Protein AF-A0A942FQZ5-F1 (afdb_monomer)

Sequence (50 aa):
MGPYSKDLRVLFVRYLDDGMSARAAGAVVGVSAATAVRWSQRWRELGDVS

Structure (mmCIF, N/CA/C/O backbone):
data_AF-A0A942FQZ5-F1
#
_entry.id   AF-A0A942FQZ5-F1
#
loop_
_atom_site.group_PDB
_atom_site.id
_atom_site.type_symbol
_atom_site.label_atom_id
_atom_site.label_alt_id
_atom_site.label_comp_id
_atom_site.label_asym_id
_atom_site.label_entity_id
_atom_site.label_seq_id
_atom_site.pdbx_PDB_ins_code
_atom_site.Cartn_x
_atom_site.Cartn_y
_atom_site.Cartn_z
_atom_site.occupancy
_atom_site.B_iso_or_equiv
_atom_site.auth_seq_id
_atom_site.auth_comp_id
_atom_site.auth_asym_id
_atom_site.auth_atom_id
_atom_site.pdbx_PDB_model_num
ATOM 1 N N . MET A 1 1 ? 18.957 -14.474 1.692 1.00 43.50 1 MET A N 1
ATOM 2 C CA . MET A 1 1 ? 17.876 -13.873 2.505 1.00 43.50 1 MET A CA 1
ATOM 3 C C . MET A 1 1 ? 17.513 -12.522 1.899 1.00 43.50 1 MET A C 1
ATOM 5 O O . MET A 1 1 ? 18.093 -11.508 2.246 1.00 43.50 1 MET A O 1
ATOM 9 N N . GLY A 1 2 ? 16.626 -12.534 0.913 1.00 54.50 2 GLY A N 1
ATOM 10 C CA . GLY A 1 2 ? 16.064 -11.369 0.221 1.00 54.50 2 GLY A CA 1
ATOM 11 C C . GLY A 1 2 ? 15.143 -11.914 -0.876 1.00 54.50 2 GLY A C 1
ATOM 12 O O . GLY A 1 2 ? 15.518 -12.950 -1.430 1.00 54.50 2 GLY A O 1
ATOM 13 N N . PRO A 1 3 ? 13.958 -11.332 -1.165 1.00 55.31 3 PRO A N 1
ATOM 14 C CA . PRO A 1 3 ? 13.583 -9.926 -1.013 1.00 55.31 3 PRO A CA 1
ATOM 15 C C . PRO A 1 3 ? 12.142 -9.747 -0.472 1.00 55.31 3 PRO A C 1
ATOM 17 O O . PRO A 1 3 ? 11.214 -9.516 -1.241 1.00 55.31 3 PRO A O 1
ATOM 20 N N . TYR A 1 4 ? 11.949 -9.764 0.851 1.00 58.34 4 TYR A N 1
ATOM 21 C CA . TYR A 1 4 ? 10.620 -9.560 1.465 1.00 58.34 4 TYR A CA 1
ATOM 22 C C . TYR A 1 4 ? 9.933 -8.261 0.984 1.00 58.34 4 TYR A C 1
ATOM 24 O O . TYR A 1 4 ? 8.715 -8.170 0.892 1.00 58.34 4 TYR A O 1
ATOM 32 N N . SER A 1 5 ? 10.720 -7.250 0.603 1.00 63.50 5 SER A N 1
ATOM 33 C CA . SER A 1 5 ? 10.235 -5.977 0.064 1.00 63.50 5 SER A CA 1
ATOM 34 C C . SER A 1 5 ? 9.652 -6.055 -1.351 1.00 63.50 5 SER A C 1
ATOM 36 O O . SER A 1 5 ? 8.763 -5.264 -1.661 1.00 63.50 5 SER A O 1
ATOM 38 N N . LY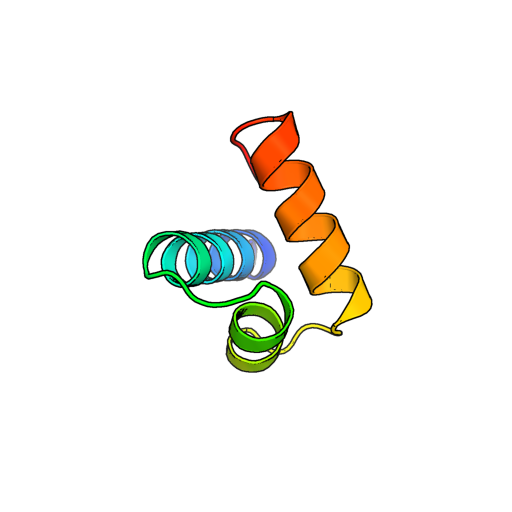S A 1 6 ? 10.125 -6.965 -2.215 1.00 69.94 6 LYS A N 1
ATOM 39 C CA . LYS A 1 6 ? 9.623 -7.085 -3.594 1.00 69.94 6 LYS A CA 1
ATOM 40 C C . LYS A 1 6 ? 8.249 -7.747 -3.597 1.00 69.94 6 LYS A C 1
ATOM 42 O O . LYS A 1 6 ? 7.338 -7.253 -4.255 1.00 69.94 6 LYS A O 1
ATOM 47 N N . ASP A 1 7 ? 8.083 -8.779 -2.776 1.00 82.06 7 ASP A N 1
ATOM 48 C CA . ASP A 1 7 ? 6.813 -9.491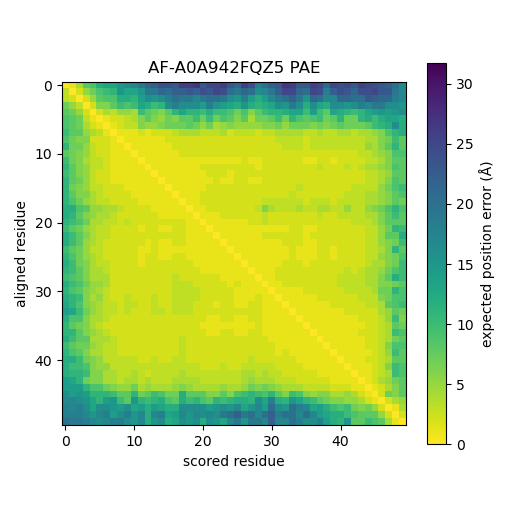 -2.631 1.00 82.06 7 ASP A CA 1
ATOM 49 C C . ASP A 1 7 ? 5.712 -8.574 -2.076 1.00 82.06 7 ASP A C 1
ATOM 51 O O . ASP A 1 7 ? 4.594 -8.576 -2.587 1.00 82.06 7 ASP A O 1
ATOM 55 N N . LEU A 1 8 ? 6.037 -7.699 -1.113 1.00 86.25 8 LEU A N 1
ATOM 56 C CA . LEU A 1 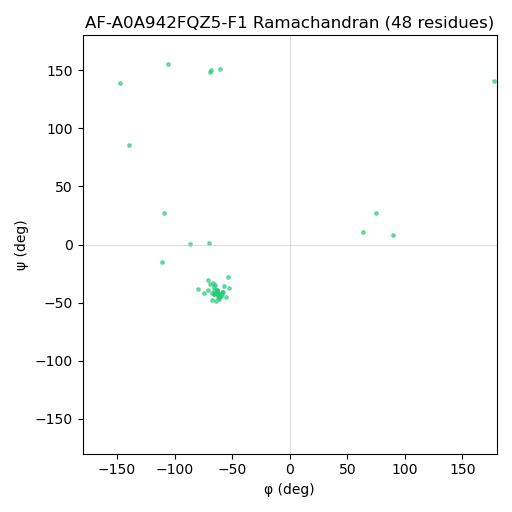8 ? 5.086 -6.713 -0.579 1.00 86.25 8 LEU A CA 1
ATOM 57 C C . LEU A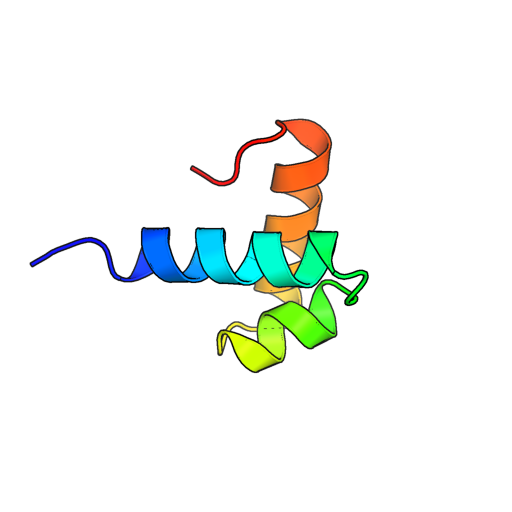 1 8 ? 4.621 -5.698 -1.628 1.00 86.25 8 LEU A C 1
ATOM 59 O O . LEU A 1 8 ? 3.448 -5.332 -1.645 1.00 86.25 8 LEU A O 1
ATOM 63 N N . ARG A 1 9 ? 5.520 -5.234 -2.502 1.00 85.25 9 ARG A N 1
ATOM 64 C CA . ARG A 1 9 ? 5.163 -4.284 -3.566 1.00 85.25 9 ARG A CA 1
ATOM 65 C C . ARG A 1 9 ? 4.315 -4.941 -4.648 1.00 85.25 9 ARG A C 1
ATOM 67 O O . ARG A 1 9 ? 3.348 -4.335 -5.093 1.00 85.25 9 ARG A O 1
ATOM 74 N N . VAL A 1 10 ? 4.622 -6.187 -5.011 1.00 88.31 10 VAL A N 1
ATOM 75 C CA . VAL A 1 10 ? 3.791 -6.980 -5.931 1.00 88.31 10 VAL A CA 1
ATOM 76 C C . VAL A 1 10 ? 2.396 -7.196 -5.343 1.00 88.31 10 VAL A C 1
ATOM 78 O O . VAL A 1 10 ? 1.403 -7.003 -6.041 1.00 88.31 10 VAL A O 1
ATOM 81 N N . LEU A 1 11 ? 2.301 -7.543 -4.055 1.00 90.12 11 LEU A N 1
ATOM 82 C CA . LEU A 1 11 ? 1.013 -7.712 -3.380 1.00 90.12 11 LEU A CA 1
ATOM 83 C C . LEU A 1 11 ? 0.230 -6.393 -3.327 1.00 90.12 11 LEU A C 1
ATOM 85 O O . LEU A 1 11 ? -0.965 -6.368 -3.600 1.00 90.12 11 LEU A O 1
ATOM 89 N N . PHE A 1 12 ? 0.916 -5.289 -3.031 1.00 93.06 12 PHE A N 1
ATOM 90 C CA . PHE A 1 12 ? 0.329 -3.954 -3.014 1.00 93.06 12 PHE A CA 1
ATOM 91 C C . PHE A 1 12 ? -0.262 -3.558 -4.376 1.00 93.06 12 PHE A C 1
ATOM 93 O O . PHE A 1 12 ? -1.379 -3.049 -4.420 1.00 93.06 12 PHE A O 1
ATOM 100 N N . VAL A 1 13 ? 0.454 -3.820 -5.475 1.00 90.75 13 VAL A N 1
ATOM 101 C CA . VAL A 1 13 ? -0.031 -3.558 -6.841 1.00 90.75 13 VAL A CA 1
ATOM 102 C C . VAL A 1 13 ? -1.267 -4.382 -7.164 1.00 90.75 13 VAL A C 1
ATOM 104 O O . VAL A 1 13 ? -2.238 -3.820 -7.651 1.00 90.75 13 VAL A O 1
ATOM 107 N N . ARG A 1 14 ? -1.273 -5.679 -6.831 1.00 91.38 14 ARG A N 1
ATOM 108 C CA . ARG A 1 14 ? -2.447 -6.536 -7.060 1.00 91.38 14 ARG A CA 1
ATOM 109 C C . ARG A 1 14 ? -3.704 -5.961 -6.413 1.00 91.38 14 ARG A C 1
ATOM 111 O O . ARG A 1 14 ? -4.726 -5.846 -7.070 1.00 91.38 14 ARG A O 1
ATOM 118 N N . TYR A 1 15 ? -3.602 -5.505 -5.166 1.00 93.31 15 TYR A N 1
ATOM 119 C CA . TYR A 1 15 ? -4.732 -4.869 -4.490 1.00 93.31 15 TYR A CA 1
ATOM 120 C C . TYR A 1 15 ? -5.165 -3.549 -5.141 1.00 93.31 15 TYR A C 1
ATOM 122 O O . TYR A 1 15 ? -6.353 -3.236 -5.143 1.00 93.31 15 TYR A O 1
ATOM 130 N N . LEU A 1 16 ? -4.232 -2.762 -5.687 1.00 90.31 16 LEU A N 1
ATOM 131 C CA . LEU A 1 16 ? -4.585 -1.565 -6.454 1.00 90.31 16 LEU A CA 1
ATOM 132 C C . LEU A 1 16 ? -5.328 -1.914 -7.751 1.00 90.31 16 LEU A C 1
ATOM 134 O O . LEU A 1 16 ? -6.312 -1.246 -8.066 1.00 90.31 16 LEU A O 1
ATOM 138 N N . ASP A 1 17 ? -4.876 -2.943 -8.470 1.00 89.69 17 ASP A N 1
ATOM 139 C CA . ASP A 1 17 ? -5.510 -3.422 -9.706 1.00 89.69 17 ASP A CA 1
ATOM 140 C C . ASP A 1 17 ? -6.901 -4.019 -9.435 1.00 89.69 17 ASP A C 1
ATOM 142 O O . ASP A 1 17 ? -7.824 -3.807 -10.219 1.00 89.69 17 ASP A O 1
ATOM 146 N N . ASP A 1 18 ? -7.093 -4.645 -8.270 1.00 92.12 18 ASP A N 1
ATOM 147 C CA . ASP A 1 18 ? -8.399 -5.097 -7.764 1.00 92.12 18 ASP A CA 1
ATOM 148 C C . ASP A 1 18 ? -9.324 -3.926 -7.344 1.00 92.12 18 ASP A C 1
ATOM 150 O O . ASP A 1 18 ? -10.445 -4.132 -6.873 1.00 92.12 18 ASP A O 1
ATOM 154 N N . GLY A 1 19 ? -8.874 -2.676 -7.502 1.00 92.94 19 GLY A N 1
ATOM 155 C CA . GLY A 1 19 ? -9.652 -1.463 -7.250 1.00 92.94 19 GLY A CA 1
ATOM 156 C C . GLY A 1 19 ? -9.567 -0.933 -5.818 1.00 92.94 19 GLY A C 1
ATOM 157 O O . GLY A 1 19 ? -10.287 0.009 -5.466 1.00 92.94 19 GLY A O 1
ATOM 158 N N . MET A 1 20 ? -8.695 -1.485 -4.968 1.00 94.12 20 MET A N 1
ATOM 159 C CA . MET A 1 20 ? -8.502 -0.948 -3.623 1.00 94.12 20 MET A CA 1
ATOM 160 C C . MET A 1 20 ? -7.812 0.418 -3.664 1.00 94.12 20 MET A C 1
ATOM 162 O O . MET A 1 20 ? -6.950 0.713 -4.491 1.00 94.12 20 MET A O 1
ATOM 166 N N . SER A 1 21 ? -8.138 1.266 -2.686 1.00 93.62 21 SER A N 1
ATOM 167 C CA . SER A 1 21 ? -7.373 2.495 -2.477 1.00 93.62 21 SER A CA 1
ATOM 168 C C . SER A 1 21 ? -5.964 2.181 -1.963 1.00 93.62 21 SER A C 1
ATOM 170 O O . SER A 1 21 ? -5.769 1.236 -1.197 1.00 93.62 21 SER A O 1
ATOM 172 N N . ALA A 1 22 ? -4.991 3.038 -2.283 1.00 93.75 22 ALA A N 1
ATOM 173 C CA . ALA A 1 22 ? -3.616 2.906 -1.796 1.00 93.75 22 ALA A CA 1
ATOM 174 C C . ALA A 1 22 ? -3.532 2.775 -0.269 1.00 93.75 22 ALA A C 1
ATOM 176 O O . ALA A 1 22 ? -2.738 1.998 0.244 1.00 93.75 22 ALA A O 1
ATOM 177 N N . ARG A 1 23 ? -4.385 3.481 0.482 1.00 93.69 23 ARG A N 1
ATOM 178 C CA . ARG A 1 23 ? -4.408 3.377 1.949 1.00 93.69 23 ARG A CA 1
ATOM 179 C C . ARG A 1 23 ? -4.880 2.002 2.421 1.00 93.69 23 ARG A C 1
ATOM 181 O O . ARG A 1 23 ? -4.281 1.452 3.338 1.00 93.69 23 ARG A O 1
ATOM 188 N N . ALA A 1 24 ? -5.914 1.454 1.784 1.00 94.25 24 ALA A N 1
ATOM 189 C CA . ALA A 1 24 ? -6.433 0.131 2.113 1.00 94.25 24 ALA A CA 1
ATOM 190 C C . ALA A 1 24 ? -5.423 -0.965 1.740 1.00 94.25 24 ALA A C 1
ATOM 192 O O . ALA A 1 24 ? -5.083 -1.787 2.584 1.00 94.25 24 ALA A O 1
ATOM 193 N N . ALA A 1 25 ? -4.863 -0.917 0.528 1.00 94.81 25 ALA A N 1
ATOM 194 C CA . ALA A 1 25 ? -3.810 -1.836 0.099 1.00 94.81 25 ALA A CA 1
ATOM 195 C C . ALA A 1 25 ? -2.579 -1.761 1.023 1.00 94.81 25 ALA A C 1
ATOM 197 O O . ALA A 1 25 ? -2.020 -2.784 1.410 1.00 94.81 25 ALA A O 1
ATOM 198 N N . GLY A 1 26 ? -2.198 -0.550 1.448 1.00 94.25 26 GLY A N 1
ATOM 199 C CA . GLY A 1 26 ? -1.103 -0.315 2.388 1.00 94.25 26 GLY A CA 1
ATOM 200 C C . GLY A 1 26 ? -1.324 -0.966 3.752 1.00 94.25 26 GLY A C 1
ATOM 201 O O . GLY A 1 26 ? -0.410 -1.588 4.288 1.00 94.25 26 GLY A O 1
ATOM 202 N N . ALA A 1 27 ? -2.546 -0.877 4.282 1.00 94.44 27 ALA A N 1
ATOM 203 C CA . ALA A 1 27 ?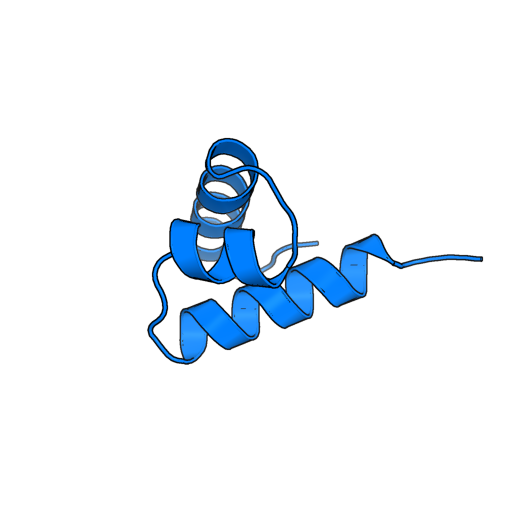 -2.916 -1.532 5.532 1.00 94.44 27 ALA A CA 1
ATOM 204 C C . ALA A 1 27 ? -2.827 -3.064 5.430 1.00 94.44 27 ALA A C 1
ATOM 206 O O . ALA A 1 27 ? -2.323 -3.697 6.354 1.00 94.44 27 ALA A O 1
ATOM 207 N N . VAL A 1 28 ? -3.242 -3.650 4.300 1.00 92.69 28 VAL A N 1
ATOM 208 C CA . VAL A 1 28 ? -3.179 -5.106 4.081 1.00 92.69 28 VAL A CA 1
ATOM 209 C C . VAL A 1 28 ? -1.736 -5.613 4.029 1.00 92.69 28 VAL A C 1
ATOM 211 O O . VAL A 1 28 ? -1.436 -6.665 4.587 1.00 92.69 28 VAL A O 1
ATOM 214 N N . VAL A 1 29 ? -0.825 -4.860 3.405 1.00 91.06 29 VAL A N 1
ATOM 215 C CA . VAL A 1 29 ? 0.602 -5.230 3.323 1.00 91.06 29 VAL A CA 1
ATOM 216 C C . VAL A 1 29 ? 1.434 -4.755 4.524 1.00 91.06 29 VAL A C 1
ATOM 218 O O . VAL A 1 29 ? 2.642 -4.979 4.563 1.00 91.06 29 VAL A O 1
ATOM 221 N N . GLY A 1 30 ? 0.814 -4.089 5.503 1.00 92.50 30 GLY A N 1
ATOM 222 C CA . GLY A 1 30 ? 1.470 -3.651 6.738 1.00 92.50 30 GLY A CA 1
ATOM 223 C C . GLY A 1 30 ? 2.395 -2.436 6.596 1.00 92.50 30 GLY A C 1
ATOM 224 O O . GLY A 1 30 ? 3.334 -2.293 7.379 1.00 92.50 30 GLY A O 1
ATOM 225 N N . VAL A 1 31 ? 2.161 -1.548 5.622 1.00 91.69 31 VAL A N 1
ATOM 226 C CA . VAL A 1 31 ? 2.918 -0.290 5.474 1.00 91.69 31 VAL A CA 1
ATOM 227 C C . VAL A 1 31 ? 2.104 0.924 5.913 1.00 91.69 31 VAL A C 1
ATOM 229 O O . VAL A 1 31 ? 0.875 0.940 5.866 1.00 91.69 31 VAL A O 1
ATOM 232 N N . SER A 1 32 ? 2.803 1.991 6.308 1.00 94.56 32 SER A N 1
ATOM 233 C CA . SER A 1 32 ? 2.151 3.255 6.659 1.00 94.56 32 SER A CA 1
ATOM 234 C C . SER A 1 32 ? 1.360 3.833 5.478 1.00 94.56 32 SER A C 1
ATOM 236 O O . SER A 1 32 ? 1.747 3.677 4.316 1.00 94.56 32 SER A O 1
ATOM 238 N N . ALA A 1 33 ? 0.296 4.587 5.767 1.00 92.75 33 ALA A N 1
ATOM 239 C CA . ALA A 1 33 ? -0.497 5.255 4.735 1.00 92.75 33 ALA A CA 1
ATOM 240 C C . ALA A 1 33 ? 0.348 6.191 3.848 1.00 92.75 33 ALA A C 1
ATOM 242 O O . ALA A 1 33 ? 0.118 6.270 2.643 1.00 92.75 33 ALA A O 1
ATOM 243 N N . ALA A 1 34 ? 1.351 6.868 4.419 1.00 94.12 34 ALA A N 1
ATOM 244 C CA . ALA A 1 34 ? 2.266 7.725 3.666 1.00 94.12 34 ALA A CA 1
ATOM 245 C C . ALA A 1 34 ? 3.140 6.915 2.692 1.00 94.12 34 ALA A C 1
ATOM 247 O O . ALA A 1 34 ? 3.307 7.302 1.535 1.00 94.12 34 ALA A O 1
ATOM 248 N N . THR A 1 35 ? 3.651 5.762 3.135 1.00 93.19 35 THR A N 1
ATOM 249 C CA . THR A 1 35 ? 4.402 4.829 2.280 1.00 93.19 35 THR A CA 1
ATOM 250 C C . THR A 1 35 ? 3.529 4.310 1.144 1.00 93.19 35 THR A C 1
ATOM 252 O O . THR A 1 35 ? 3.952 4.316 -0.009 1.00 93.19 35 THR A O 1
ATOM 255 N N . ALA A 1 36 ? 2.294 3.924 1.457 1.00 94.25 36 ALA A N 1
ATOM 256 C CA . ALA A 1 36 ? 1.348 3.389 0.492 1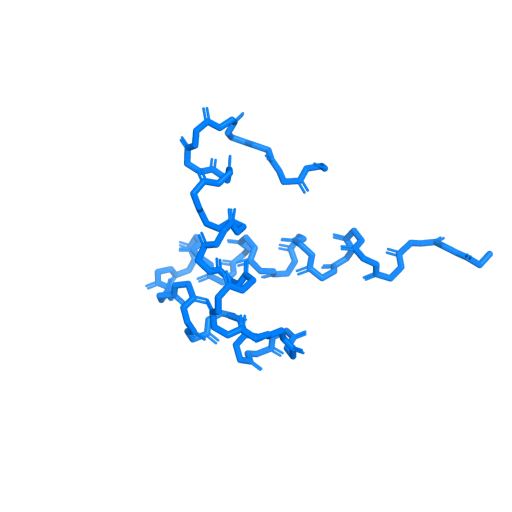.00 94.25 36 ALA A CA 1
ATOM 257 C C . ALA A 1 36 ? 0.999 4.409 -0.607 1.00 94.25 36 ALA A C 1
ATOM 259 O O . ALA A 1 36 ? 1.000 4.085 -1.793 1.00 94.25 36 ALA A O 1
ATOM 260 N N . VAL A 1 37 ? 0.779 5.675 -0.232 1.00 93.75 37 VAL A N 1
ATOM 261 C CA . VAL A 1 37 ? 0.553 6.761 -1.199 1.00 93.75 37 VAL A CA 1
ATOM 262 C C . VAL A 1 37 ? 1.769 6.946 -2.109 1.00 93.75 37 VAL A C 1
ATOM 264 O O . VAL A 1 37 ? 1.602 6.965 -3.328 1.00 93.75 37 VAL A O 1
ATOM 267 N N . ARG A 1 38 ? 2.987 6.993 -1.553 1.00 91.12 38 ARG A N 1
ATOM 268 C CA . ARG A 1 38 ? 4.224 7.107 -2.348 1.00 91.12 38 ARG A CA 1
ATOM 269 C C . ARG A 1 38 ? 4.394 5.948 -3.328 1.00 91.12 38 ARG A C 1
ATOM 271 O O . ARG A 1 38 ? 4.792 6.169 -4.467 1.00 91.12 38 ARG A O 1
ATOM 278 N N . TRP A 1 39 ? 4.086 4.722 -2.906 1.00 91.19 39 TRP A N 1
ATOM 279 C CA . TRP A 1 39 ? 4.136 3.551 -3.785 1.00 91.19 39 TRP A CA 1
ATOM 280 C C . TRP A 1 39 ? 3.109 3.643 -4.911 1.00 91.19 39 TRP A C 1
ATOM 282 O O . TRP A 1 39 ? 3.450 3.377 -6.057 1.00 91.19 39 TRP A O 1
ATOM 292 N N . SER A 1 40 ? 1.885 4.089 -4.617 1.00 90.62 40 SER A N 1
ATOM 293 C CA . SER A 1 40 ? 0.851 4.267 -5.644 1.00 90.62 40 SER A CA 1
ATOM 294 C C . SER A 1 40 ? 1.184 5.369 -6.655 1.00 90.62 40 SER A C 1
ATOM 296 O O . SER A 1 40 ? 0.899 5.212 -7.838 1.00 90.62 40 SER A O 1
ATOM 298 N N . GLN A 1 41 ? 1.819 6.463 -6.216 1.00 90.62 41 GLN A N 1
ATOM 299 C CA . GLN A 1 41 ? 2.307 7.520 -7.108 1.00 90.62 41 GLN A CA 1
ATOM 300 C C . GLN A 1 41 ? 3.397 6.976 -8.030 1.00 90.62 41 GLN A C 1
ATOM 302 O O . GLN A 1 41 ? 3.286 7.104 -9.243 1.00 90.62 41 GLN A O 1
ATOM 307 N N . ARG A 1 42 ? 4.380 6.267 -7.459 1.00 87.38 42 ARG A N 1
ATOM 308 C CA . ARG A 1 42 ? 5.457 5.625 -8.221 1.00 87.38 42 ARG A CA 1
ATOM 309 C C . ARG A 1 42 ? 4.918 4.620 -9.245 1.00 87.38 42 ARG A C 1
ATOM 311 O O . ARG A 1 42 ? 5.357 4.640 -10.386 1.00 87.38 42 ARG A O 1
ATOM 318 N N . TRP A 1 43 ? 3.933 3.804 -8.862 1.00 85.12 43 TRP A N 1
ATOM 319 C CA . TRP A 1 43 ? 3.258 2.865 -9.766 1.00 85.12 43 TRP A CA 1
ATOM 320 C C . TRP A 1 43 ? 2.556 3.576 -10.928 1.00 85.12 43 TRP A C 1
ATOM 322 O O . TRP A 1 43 ? 2.702 3.162 -12.071 1.00 85.12 43 TRP A O 1
ATOM 332 N N . ARG A 1 44 ? 1.842 4.678 -10.664 1.00 80.56 44 ARG A N 1
ATOM 333 C CA . ARG A 1 44 ? 1.155 5.458 -11.709 1.00 80.56 44 ARG A CA 1
ATOM 334 C C . ARG A 1 44 ? 2.111 6.193 -12.647 1.00 80.56 44 ARG A C 1
ATOM 336 O O . ARG A 1 44 ? 1.787 6.352 -13.816 1.00 80.56 44 ARG A O 1
ATOM 343 N N . GLU A 1 45 ? 3.246 6.664 -12.138 1.00 82.81 45 GLU A N 1
ATOM 344 C CA . GLU A 1 45 ? 4.229 7.417 -12.926 1.00 82.81 45 GLU A CA 1
ATOM 345 C C . GLU A 1 45 ? 5.123 6.517 -13.783 1.00 82.81 45 GLU A C 1
ATOM 347 O O . GLU A 1 45 ? 5.460 6.885 -14.904 1.00 82.81 45 GLU A O 1
ATOM 352 N N . LEU A 1 46 ? 5.522 5.353 -13.264 1.00 76.62 46 LEU A N 1
ATOM 353 C CA . LEU A 1 46 ? 6.533 4.500 -13.898 1.00 76.62 46 LEU A CA 1
ATOM 354 C C . LEU A 1 46 ? 5.972 3.186 -14.449 1.00 76.62 46 LEU A C 1
ATOM 356 O O . LEU A 1 46 ? 6.672 2.509 -15.194 1.00 76.62 46 LEU A O 1
ATOM 360 N N . GLY A 1 47 ? 4.753 2.790 -14.067 1.00 68.38 47 GLY A N 1
ATOM 361 C CA . GLY A 1 47 ? 4.228 1.451 -14.356 1.00 68.38 47 GLY A CA 1
ATOM 362 C C . GLY A 1 47 ? 5.027 0.327 -13.686 1.00 68.38 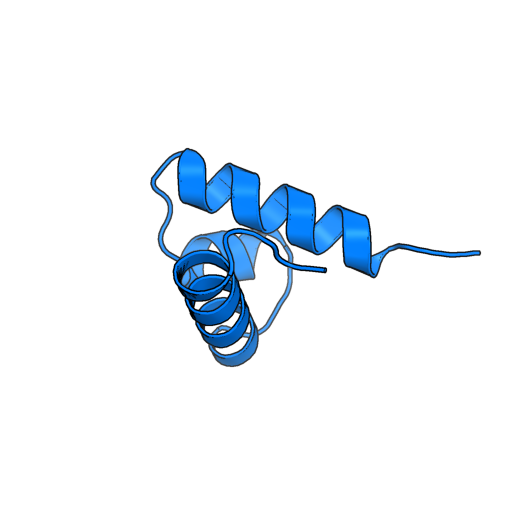47 GLY A C 1
ATOM 363 O O . GLY A 1 47 ? 4.845 -0.837 -14.029 1.00 68.38 47 GLY A O 1
ATOM 364 N N . ASP A 1 48 ? 5.932 0.666 -12.761 1.00 56.91 48 ASP A N 1
ATOM 365 C CA . ASP A 1 48 ? 6.773 -0.287 -12.050 1.00 56.91 48 ASP A CA 1
ATOM 366 C C . ASP A 1 48 ? 7.065 0.187 -10.620 1.00 56.91 48 ASP A C 1
ATOM 368 O O . ASP A 1 48 ? 7.304 1.371 -10.363 1.00 56.91 48 ASP A O 1
A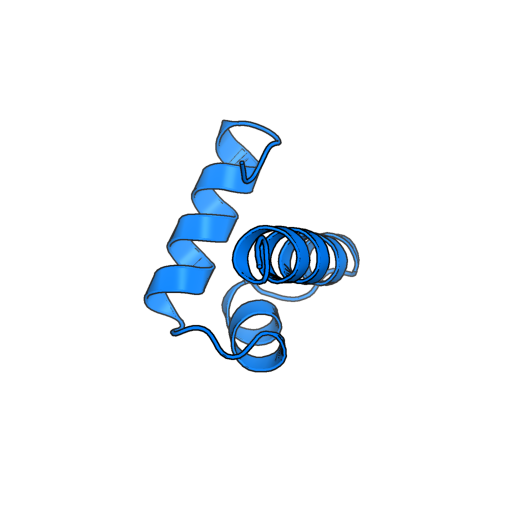TOM 372 N N . VAL A 1 49 ? 7.035 -0.748 -9.667 1.00 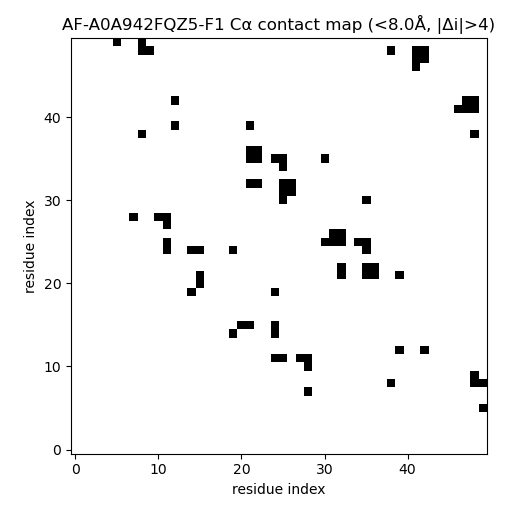58.62 49 VAL A N 1
ATOM 373 C CA . VAL A 1 49 ? 7.317 -0.479 -8.246 1.00 58.62 49 VAL A CA 1
ATOM 374 C C . VAL A 1 49 ? 8.650 -1.090 -7.817 1.00 58.62 49 VAL A C 1
ATOM 376 O O . VAL A 1 49 ? 8.822 -1.387 -6.640 1.00 58.62 49 VAL A O 1
ATOM 379 N N . SER A 1 50 ? 9.613 -1.274 -8.723 1.00 56.94 50 SER A N 1
ATOM 380 C CA . SER A 1 50 ? 10.980 -1.701 -8.371 1.00 56.94 50 SER A CA 1
ATOM 381 C C . SER A 1 50 ? 11.684 -0.747 -7.401 1.00 56.94 50 SER A C 1
ATOM 383 O O . SER A 1 50 ? 11.531 0.501 -7.503 1.00 56.94 50 SER A O 1
#

Foldseek 3Di:
DDDLPVVLLVQLVVCVVVVDDLQVSCVVSVHHSVVSVVQVVCCVVPVDND

Mean predicted aligned error: 5.31 Å

pLDDT: mean 84.22, std 13.74, range [43.5, 94.81]

Secondary structure (DSSP, 8-state):
---HHHHHHHHHHHHHHTT--HHHHHHHTT--HHHHHHHHHHHHHHS---

Solvent-accessible surface area (backbone atoms only — not comparable to full-atom values): 2870 Å² total; per-residue (Å²): 144,80,60,76,68,56,56,44,44,54,52,35,48,51,34,42,76,76,67,42,51,43,52,58,26,14,54,77,66,72,43,54,55,71,57,19,46,53,50,48,50,42,30,72,75,64,76,48,75,127

Nearest PDB structures (foldseek):
  1pdn-assembly1_C  TM=8.450E-01  e=1.274E-01  Drosophila melanogaster
  6pax-assembly1_A  TM=8.800E-01  e=2.615E-01  Homo sapiens
  1mdm-assembly1_A  TM=8.547E-01  e=5.365E-01  Homo sapiens
  2r0q-assembly1_F  TM=8.188E-01  e=9.661E-01  Staphylococcus aureus
  7bhy-assembly1_A  TM=7.287E-01  e=1.527E+00  Bacillus subtilis subsp. subtilis str. 168

Radius of gyration: 9.93 Å; Cα contacts (8 Å, |Δi|>4): 41; chains: 1; bounding box: 28×22×21 Å